Protein AF-A0A1M5ZTC0-F1 (afdb_monomer_lite)

Organism: NCBI:txid1121420

Sequence (84 aa):
MAVSEEETERIKARYTGSELAQSYNWSYEYIAENMIVVSAQYTVDYDNTKVPYQEGALSQDFILIREYTGSGSSWLIWDGASPK

Radius of gyration: 15.32 Å; chains: 1; bounding box: 36×29×37 Å

Secondary structure (DSSP, 8-state):
-EE-HHHHHHHHHHHTT-HHHHHTT--HHHHHHHEEEEEEEEEE---TTT-----EEEEEEEEEEEEEETTEEEEEEEEEPPP-

Foldseek 3Di:
DAWDPVVLVVVLVVLAPDPVCVVVPHHNVQSVPFKTKDKDWDFDDDPCVVPVDDGGIKIKIFIWGWDQDPVGIDIDGPDIDDID

Structure (mmCIF, N/CA/C/O backbone):
data_AF-A0A1M5ZTC0-F1
#
_entry.id   AF-A0A1M5ZTC0-F1
#
loop_
_atom_site.group_PDB
_atom_site.id
_atom_site.type_symbol
_atom_site.label_atom_id
_atom_site.label_alt_id
_atom_site.label_comp_id
_atom_site.label_asym_id
_atom_site.label_entity_id
_atom_site.label_seq_id
_atom_site.pdbx_PDB_ins_code
_atom_site.Cartn_x
_atom_site.Cartn_y
_atom_site.Cartn_z
_atom_site.occupancy
_atom_site.B_iso_or_equiv
_atom_site.auth_seq_id
_atom_site.auth_comp_id
_atom_site.auth_asym_id
_atom_site.auth_atom_id
_atom_site.pdbx_PDB_model_num
ATOM 1 N N . MET A 1 1 ? -0.777 12.589 -10.091 1.00 82.81 1 MET A N 1
ATOM 2 C CA . MET A 1 1 ? -1.153 11.658 -9.006 1.00 82.81 1 MET A CA 1
ATOM 3 C C . MET A 1 1 ? -2.569 11.991 -8.585 1.00 82.81 1 MET A C 1
ATOM 5 O O . MET A 1 1 ? -2.890 13.174 -8.542 1.00 82.81 1 MET A O 1
ATOM 9 N N . ALA A 1 2 ? -3.398 10.991 -8.317 1.00 93.38 2 ALA A N 1
ATOM 10 C CA . ALA A 1 2 ? -4.775 11.181 -7.868 1.00 93.38 2 ALA A CA 1
ATOM 11 C C . ALA A 1 2 ? -5.138 10.112 -6.834 1.00 93.38 2 ALA A C 1
ATOM 13 O O . ALA A 1 2 ? -4.627 8.996 -6.902 1.00 93.38 2 ALA A O 1
ATOM 14 N N . VAL A 1 3 ? -6.001 10.456 -5.878 1.00 95.31 3 VAL A N 1
ATOM 15 C CA . VAL A 1 3 ? -6.591 9.461 -4.974 1.00 95.31 3 VAL A CA 1
ATOM 16 C C . VAL A 1 3 ? -7.572 8.615 -5.783 1.00 95.31 3 VAL A C 1
ATOM 18 O O . VAL A 1 3 ? -8.400 9.169 -6.505 1.00 95.31 3 VAL A O 1
ATOM 21 N N . SER A 1 4 ? -7.468 7.292 -5.678 1.00 96.00 4 SER A N 1
ATOM 22 C CA . SER A 1 4 ? -8.398 6.353 -6.307 1.00 96.00 4 SER A CA 1
ATOM 23 C C . SER A 1 4 ? -9.399 5.867 -5.266 1.00 96.00 4 SER A C 1
ATOM 25 O O . SER A 1 4 ? -9.044 5.107 -4.365 1.00 96.00 4 SER A O 1
ATOM 27 N N . GLU A 1 5 ? -10.644 6.336 -5.353 1.00 96.19 5 GLU A N 1
ATOM 28 C CA . GLU A 1 5 ? -11.704 5.985 -4.397 1.00 96.19 5 GLU A CA 1
ATOM 29 C C . GLU A 1 5 ? -12.066 4.497 -4.475 1.00 96.19 5 GLU A C 1
ATOM 31 O O . GLU A 1 5 ? -12.106 3.828 -3.446 1.00 96.19 5 GLU A O 1
ATOM 36 N N . GLU A 1 6 ? -12.221 3.958 -5.687 1.00 96.31 6 GLU A N 1
ATOM 37 C CA . GLU A 1 6 ? -12.521 2.538 -5.918 1.00 96.31 6 GLU A CA 1
ATOM 38 C C . GLU A 1 6 ? -11.446 1.628 -5.306 1.00 96.31 6 GLU A C 1
ATOM 40 O O . GLU A 1 6 ? -11.738 0.703 -4.543 1.00 96.31 6 GLU A O 1
ATOM 45 N N . GLU A 1 7 ? -10.177 1.923 -5.592 1.00 95.94 7 GLU A N 1
ATOM 46 C CA . GLU A 1 7 ? -9.058 1.160 -5.042 1.00 95.94 7 GLU A CA 1
ATOM 47 C C . GLU A 1 7 ? -8.944 1.339 -3.530 1.00 95.94 7 GLU A C 1
ATOM 49 O O . GLU A 1 7 ? -8.628 0.387 -2.814 1.00 95.94 7 GLU A O 1
ATOM 54 N N . THR A 1 8 ? -9.255 2.534 -3.026 1.00 97.38 8 THR A N 1
ATOM 55 C CA . THR A 1 8 ? -9.304 2.804 -1.589 1.00 97.38 8 THR A CA 1
ATOM 56 C C . THR A 1 8 ? -10.334 1.916 -0.901 1.00 97.38 8 THR A C 1
ATOM 58 O O . THR A 1 8 ? -10.000 1.284 0.101 1.00 97.38 8 THR A O 1
ATOM 61 N N . GLU A 1 9 ? -11.558 1.813 -1.420 1.00 97.62 9 GLU A N 1
ATOM 62 C CA . GLU A 1 9 ? -12.583 0.942 -0.833 1.00 97.62 9 GLU A CA 1
ATOM 63 C C . GLU A 1 9 ? -12.179 -0.532 -0.890 1.00 97.62 9 GLU A C 1
ATOM 65 O O . GLU A 1 9 ? -12.274 -1.243 0.117 1.00 97.62 9 GLU A O 1
ATOM 70 N N . ARG A 1 10 ? -11.643 -0.985 -2.029 1.00 96.56 10 ARG A N 1
ATOM 71 C CA . ARG A 1 10 ? -11.175 -2.367 -2.191 1.00 96.56 10 ARG A CA 1
ATOM 72 C C . ARG A 1 10 ? -10.071 -2.718 -1.195 1.00 96.56 10 ARG A C 1
ATOM 74 O O . ARG A 1 10 ? -10.098 -3.790 -0.586 1.00 96.56 10 ARG A O 1
ATOM 81 N N . ILE A 1 11 ? -9.097 -1.828 -1.021 1.00 96.38 11 ILE A N 1
ATOM 82 C CA . ILE A 1 11 ? -7.990 -2.027 -0.085 1.00 96.38 11 ILE A CA 1
ATOM 83 C C . ILE A 1 11 ? -8.478 -1.967 1.362 1.00 96.38 11 ILE A C 1
ATOM 85 O O . ILE A 1 11 ? -8.123 -2.851 2.144 1.00 96.38 11 ILE A O 1
ATOM 89 N N . LYS A 1 12 ? -9.353 -1.022 1.720 1.00 96.94 12 LYS A N 1
ATOM 90 C CA . LYS A 1 12 ? -9.960 -0.983 3.059 1.00 96.94 12 LYS A CA 1
ATOM 91 C C . LYS A 1 12 ? -10.675 -2.287 3.381 1.00 96.94 12 LYS A C 1
ATOM 93 O O . LYS A 1 12 ? -10.430 -2.850 4.444 1.00 96.94 12 LYS A O 1
ATOM 98 N N . ALA A 1 13 ? -11.486 -2.813 2.464 1.00 96.81 13 ALA A N 1
ATOM 99 C CA . ALA A 1 13 ? -12.167 -4.094 2.648 1.00 96.81 13 ALA A CA 1
ATOM 100 C C . ALA A 1 13 ? -11.183 -5.261 2.840 1.00 96.81 13 ALA A C 1
ATOM 102 O O . ALA A 1 13 ? -11.418 -6.129 3.675 1.00 96.81 13 ALA A O 1
ATOM 103 N N . ARG A 1 14 ? -10.053 -5.259 2.119 1.00 95.25 14 ARG A N 1
ATOM 104 C CA . ARG A 1 14 ? -9.004 -6.282 2.258 1.00 95.25 14 ARG A CA 1
ATOM 105 C C . ARG A 1 14 ? -8.296 -6.236 3.615 1.00 95.25 14 ARG A C 1
ATOM 107 O O . ARG A 1 14 ? -7.961 -7.288 4.152 1.00 95.25 14 ARG A O 1
ATOM 114 N N . TYR A 1 15 ? -8.020 -5.044 4.141 1.00 94.62 15 TYR A N 1
ATOM 115 C CA . TYR A 1 15 ? -7.311 -4.885 5.415 1.00 94.62 15 TYR A CA 1
ATOM 116 C C . TYR A 1 15 ? -8.237 -5.016 6.628 1.00 94.62 15 TYR A C 1
ATOM 118 O O . TYR A 1 15 ? -7.801 -5.498 7.676 1.00 94.62 15 TYR A O 1
ATOM 126 N N . THR A 1 16 ? -9.504 -4.628 6.495 1.00 95.38 16 THR A N 1
ATOM 127 C CA . THR A 1 16 ? -10.520 -4.685 7.557 1.00 95.38 16 THR A CA 1
ATOM 128 C C . THR A 1 16 ? -10.647 -6.112 8.093 1.00 95.38 16 THR A C 1
ATOM 130 O O . THR A 1 16 ? -11.059 -7.023 7.383 1.00 95.38 16 THR A O 1
ATOM 133 N N . GLY A 1 17 ? -10.277 -6.313 9.361 1.00 92.44 17 GLY A N 1
ATOM 134 C CA . GLY A 1 17 ? -10.376 -7.610 10.045 1.00 92.44 17 GLY A CA 1
ATOM 135 C C . GLY A 1 17 ? -9.284 -8.616 9.677 1.00 92.44 17 GLY A C 1
ATOM 136 O O . GLY A 1 17 ? -9.302 -9.735 10.184 1.00 92.44 17 GLY A O 1
ATOM 137 N N . SER A 1 18 ? -8.324 -8.228 8.835 1.00 95.25 18 SER A N 1
ATOM 138 C CA . SER A 1 18 ? -7.190 -9.079 8.468 1.00 95.25 18 SER A CA 1
ATOM 139 C C . SER A 1 18 ? -6.238 -9.314 9.645 1.00 95.25 18 SER A C 1
ATOM 141 O O . SER A 1 18 ? -6.078 -8.457 10.516 1.00 95.25 18 SER A O 1
ATOM 143 N N . GLU A 1 19 ? -5.540 -10.453 9.637 1.00 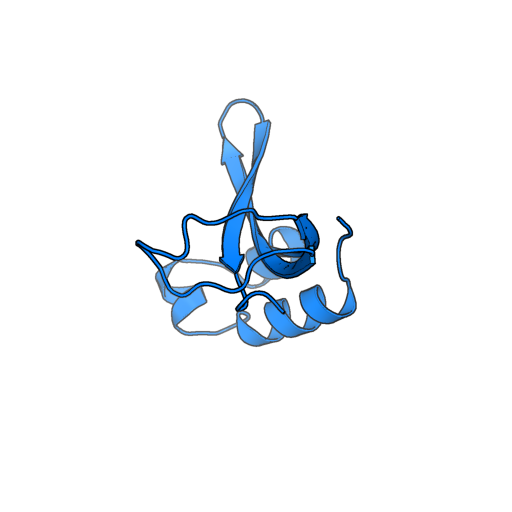96.06 19 GLU A N 1
ATOM 144 C CA . GLU A 1 19 ? -4.475 -10.751 10.611 1.00 96.06 19 GLU A CA 1
ATOM 145 C C . GLU A 1 19 ? -3.373 -9.684 10.588 1.00 96.06 19 GLU A C 1
ATOM 147 O O . GLU A 1 19 ? -2.829 -9.314 11.628 1.00 96.06 19 GLU A O 1
ATOM 152 N N . LEU A 1 20 ? -3.085 -9.135 9.403 1.00 93.50 20 LEU A N 1
ATOM 153 C CA . LEU A 1 20 ? -2.102 -8.074 9.239 1.00 93.50 20 LEU A CA 1
ATOM 154 C C . LEU A 1 20 ? -2.543 -6.809 9.983 1.00 93.50 20 LEU A C 1
ATOM 156 O O . LEU A 1 20 ? -1.792 -6.310 10.815 1.00 93.50 20 LEU A O 1
ATOM 160 N N . ALA A 1 21 ? -3.777 -6.340 9.781 1.00 94.25 21 ALA A N 1
ATOM 161 C CA . ALA A 1 21 ? -4.316 -5.204 10.531 1.00 94.25 21 ALA A CA 1
ATOM 162 C C . ALA A 1 21 ? -4.274 -5.435 12.050 1.00 94.25 21 ALA A C 1
ATOM 164 O O . ALA A 1 21 ? -3.890 -4.538 12.797 1.00 94.25 21 ALA A O 1
ATOM 165 N N . GLN A 1 22 ? -4.592 -6.649 12.506 1.00 95.06 22 GLN A N 1
ATOM 166 C CA . GLN A 1 22 ? -4.517 -7.006 13.925 1.00 95.06 22 GLN A CA 1
ATOM 167 C C . GLN A 1 22 ? -3.080 -6.947 14.461 1.00 95.06 22 GLN A C 1
ATOM 169 O O . GLN A 1 22 ? -2.860 -6.408 15.543 1.00 95.06 22 GLN A O 1
ATOM 174 N N . SER A 1 23 ? -2.091 -7.423 13.695 1.00 96.31 23 SER A N 1
ATOM 175 C CA . SER A 1 23 ? -0.672 -7.369 14.083 1.00 96.31 23 SER A CA 1
ATOM 176 C C . SER A 1 23 ? -0.134 -5.941 14.244 1.00 96.31 23 SER A C 1
ATOM 178 O O . SER A 1 23 ? 0.732 -5.706 15.084 1.00 96.31 23 SER A O 1
ATOM 180 N N . TYR A 1 24 ? -0.698 -4.982 13.502 1.00 92.69 24 TYR A N 1
ATOM 181 C CA . TYR A 1 24 ? -0.397 -3.549 13.615 1.00 92.69 24 TYR A CA 1
ATOM 182 C C . TYR A 1 24 ? -1.370 -2.791 14.528 1.00 92.69 24 TYR A C 1
ATOM 184 O O . TYR A 1 24 ? -1.290 -1.568 14.642 1.00 92.69 24 TYR A O 1
ATOM 192 N N . ASN A 1 25 ? -2.269 -3.512 15.204 1.00 95.00 25 ASN A N 1
ATOM 193 C CA . ASN A 1 25 ? -3.276 -2.965 16.106 1.00 95.00 25 ASN A CA 1
ATOM 194 C C . ASN A 1 25 ? -4.161 -1.888 15.441 1.00 95.00 25 ASN A C 1
ATOM 196 O O . ASN A 1 25 ? -4.551 -0.898 16.064 1.00 95.00 25 ASN A O 1
ATOM 200 N N . TRP A 1 26 ? -4.462 -2.076 14.155 1.00 95.19 26 TRP A N 1
ATOM 201 C CA . TRP A 1 26 ? -5.340 -1.206 13.383 1.00 95.19 26 TRP A CA 1
ATOM 202 C C . TRP A 1 26 ? -6.797 -1.587 13.611 1.00 95.19 26 TRP A C 1
ATOM 204 O O . TRP A 1 26 ? -7.228 -2.690 13.269 1.00 95.19 26 TRP A O 1
ATOM 214 N N . SER A 1 27 ? -7.563 -0.653 14.173 1.00 95.56 27 SER A N 1
ATOM 215 C CA . SER A 1 27 ? -9.008 -0.813 14.301 1.00 95.56 27 SER A CA 1
ATOM 216 C C . SER A 1 27 ? -9.710 -0.627 12.953 1.00 95.56 27 SER A C 1
ATOM 218 O O . SER A 1 27 ? -9.141 -0.099 11.991 1.00 95.56 27 SER A O 1
ATOM 220 N N . TYR A 1 28 ? -10.975 -1.038 12.890 1.00 96.31 28 TYR A N 1
ATOM 221 C CA . TYR A 1 28 ? -11.816 -0.807 11.717 1.00 96.31 28 TYR A CA 1
ATOM 222 C C . TYR A 1 28 ? -11.945 0.688 11.403 1.00 96.31 28 TYR A C 1
ATOM 224 O O . TYR A 1 28 ? -11.827 1.093 10.248 1.00 96.31 28 TYR A O 1
ATOM 232 N N . GLU A 1 29 ? -12.108 1.511 12.437 1.00 96.12 29 GLU A N 1
ATOM 233 C CA . GLU A 1 29 ? -12.191 2.969 12.343 1.00 96.12 29 GLU A CA 1
ATOM 234 C C . GLU A 1 29 ? -10.869 3.560 11.849 1.00 96.12 29 GLU A C 1
ATOM 236 O O . GLU A 1 29 ? -10.866 4.411 10.959 1.00 96.12 29 GLU A O 1
ATOM 241 N N . TYR A 1 30 ? -9.735 3.055 12.354 1.00 94.88 30 TYR A N 1
ATOM 242 C CA . TYR A 1 30 ? -8.427 3.495 11.882 1.00 94.88 30 TYR A CA 1
ATOM 243 C C . TYR A 1 30 ? -8.284 3.260 10.375 1.00 94.88 30 TYR A C 1
ATOM 245 O O . TYR A 1 30 ? -7.950 4.196 9.653 1.00 94.88 30 TYR A O 1
ATOM 253 N N . ILE A 1 31 ? -8.602 2.062 9.877 1.00 96.06 31 ILE A N 1
ATOM 254 C CA . ILE A 1 31 ? -8.537 1.744 8.439 1.00 96.06 31 ILE A CA 1
ATOM 255 C C . ILE A 1 31 ? -9.509 2.618 7.633 1.00 96.06 31 ILE A C 1
ATOM 257 O O . ILE A 1 31 ? -9.151 3.127 6.569 1.00 96.06 31 ILE A O 1
ATOM 261 N N . ALA A 1 32 ? -10.727 2.826 8.134 1.00 96.06 32 ALA A N 1
ATOM 262 C CA . ALA A 1 32 ? -11.744 3.618 7.450 1.00 96.06 32 ALA A CA 1
ATOM 263 C C . ALA A 1 32 ? -11.326 5.084 7.252 1.00 96.06 32 ALA A C 1
ATOM 265 O O . ALA A 1 32 ? -11.593 5.654 6.192 1.00 96.06 32 ALA A O 1
ATOM 266 N N . GLU A 1 33 ? -10.644 5.684 8.224 1.00 95.25 33 GLU A N 1
ATOM 267 C CA . GLU A 1 33 ? -10.296 7.111 8.201 1.00 95.25 33 GLU A CA 1
ATOM 268 C C . GLU A 1 33 ? -8.866 7.390 7.724 1.00 95.25 33 GLU A C 1
ATOM 270 O O . GLU A 1 33 ? -8.584 8.463 7.187 1.00 95.25 33 GLU A O 1
ATOM 275 N N . ASN A 1 34 ? -7.954 6.434 7.907 1.00 96.31 34 ASN A N 1
ATOM 276 C CA . ASN A 1 34 ? -6.514 6.667 7.798 1.00 96.31 34 ASN A CA 1
ATOM 277 C C . ASN A 1 34 ? -5.842 5.842 6.705 1.00 96.31 34 ASN A C 1
ATOM 279 O O . ASN A 1 34 ? -4.619 5.814 6.670 1.00 96.31 34 ASN A O 1
ATOM 283 N N . MET A 1 35 ? -6.599 5.204 5.809 1.00 97.19 35 MET A N 1
ATOM 284 C CA . MET A 1 35 ? -6.058 4.457 4.672 1.00 97.19 35 MET A CA 1
ATOM 285 C C . MET A 1 35 ? -6.627 4.980 3.352 1.00 97.19 35 MET A C 1
ATOM 287 O O . MET A 1 35 ? -7.844 5.109 3.209 1.00 97.19 35 MET A O 1
ATOM 291 N N . ILE A 1 36 ? -5.760 5.270 2.382 1.00 97.75 36 ILE A N 1
ATOM 292 C CA . ILE A 1 36 ? -6.145 5.677 1.020 1.00 97.75 36 ILE A CA 1
ATOM 293 C C . ILE A 1 36 ? -5.242 5.020 -0.020 1.00 97.75 36 ILE A C 1
ATOM 295 O O . ILE A 1 36 ? -4.125 4.614 0.293 1.00 97.75 36 ILE A O 1
ATOM 299 N N . VAL A 1 37 ? -5.701 4.959 -1.266 1.00 97.94 37 VAL A N 1
ATOM 300 C CA . VAL A 1 37 ? -4.879 4.574 -2.416 1.00 97.94 37 VAL A CA 1
ATOM 301 C C . VAL A 1 37 ? -4.647 5.780 -3.313 1.00 97.94 37 VAL A C 1
ATOM 303 O O . VAL A 1 37 ? -5.583 6.504 -3.656 1.00 97.94 37 VAL A O 1
ATOM 306 N N . VAL A 1 38 ? -3.396 5.991 -3.712 1.00 97.50 38 VAL A N 1
ATOM 307 C CA . VAL A 1 38 ? -2.997 7.026 -4.668 1.00 97.50 38 VAL A CA 1
ATOM 308 C C . VAL A 1 38 ? -2.416 6.375 -5.912 1.00 97.50 38 VAL A C 1
ATOM 310 O O . VAL A 1 38 ? -1.416 5.665 -5.832 1.00 97.50 38 VAL A O 1
ATOM 313 N N . SER A 1 39 ? -2.999 6.685 -7.066 1.00 96.50 39 SER A N 1
ATOM 314 C CA . SER A 1 39 ? -2.463 6.317 -8.374 1.00 96.50 39 SER A CA 1
ATOM 315 C C . SER A 1 39 ? -1.486 7.392 -8.843 1.00 96.50 39 SER A C 1
ATOM 317 O O . SER A 1 39 ? -1.827 8.576 -8.995 1.00 96.50 39 SER A O 1
ATOM 319 N N . ALA A 1 40 ? -0.244 6.988 -9.062 1.00 95.25 40 ALA A N 1
ATOM 320 C CA . ALA A 1 40 ? 0.831 7.840 -9.533 1.00 95.25 40 ALA A CA 1
ATOM 321 C C . ALA A 1 40 ? 1.200 7.500 -10.972 1.00 95.25 40 ALA A C 1
ATOM 323 O O . ALA A 1 40 ? 1.217 6.336 -11.348 1.00 95.25 40 ALA A O 1
ATOM 324 N N . GLN A 1 41 ? 1.532 8.532 -11.746 1.00 94.81 41 GLN A N 1
ATOM 325 C CA . GLN A 1 41 ? 2.175 8.396 -13.047 1.00 94.81 41 GLN A CA 1
ATOM 326 C C . GLN A 1 41 ? 3.495 9.148 -12.977 1.00 94.81 41 GLN A C 1
ATOM 328 O O . GLN A 1 41 ? 3.513 10.301 -12.530 1.00 94.81 41 GLN A O 1
ATOM 333 N N . TYR A 1 42 ? 4.583 8.494 -13.357 1.00 93.56 42 TYR A N 1
ATOM 334 C CA . TYR A 1 42 ? 5.929 9.050 -13.291 1.00 93.56 42 TYR A CA 1
ATOM 335 C C . TYR A 1 42 ? 6.813 8.409 -14.359 1.00 93.56 42 TYR A C 1
ATOM 337 O O . TYR A 1 42 ? 6.531 7.314 -14.836 1.0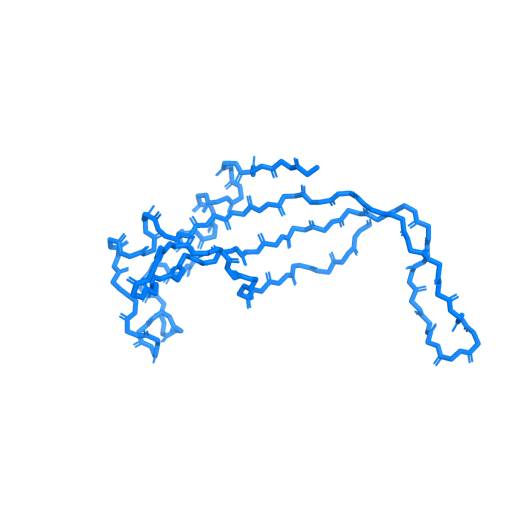0 93.56 42 TYR A O 1
ATOM 345 N N . THR A 1 43 ? 7.881 9.102 -14.743 1.00 94.06 43 THR A N 1
ATOM 346 C CA . THR A 1 43 ? 8.872 8.575 -15.683 1.00 94.06 43 THR A CA 1
ATOM 347 C C . THR A 1 43 ? 10.118 8.170 -14.914 1.00 94.06 43 THR A C 1
ATOM 349 O O . THR A 1 43 ? 10.597 8.956 -14.094 1.00 94.06 43 THR A O 1
ATOM 352 N N . VAL A 1 44 ? 10.656 6.981 -15.186 1.00 92.62 44 VAL A N 1
ATOM 353 C CA . VAL A 1 44 ? 11.949 6.551 -14.637 1.00 92.62 44 VAL A CA 1
ATOM 354 C C . VAL A 1 44 ? 12.929 6.242 -15.750 1.00 92.62 44 VAL A C 1
ATOM 356 O O . VAL A 1 44 ? 12.570 5.637 -16.756 1.00 92.62 44 VAL A O 1
ATOM 359 N N . ASP A 1 45 ? 14.171 6.650 -15.531 1.00 93.56 45 ASP A N 1
ATOM 360 C CA . ASP A 1 45 ? 15.327 6.287 -16.336 1.00 93.56 45 ASP A CA 1
ATOM 361 C C . ASP A 1 45 ? 16.255 5.442 -15.452 1.00 93.56 45 ASP A C 1
ATOM 363 O O . ASP A 1 45 ? 16.816 5.940 -14.469 1.00 93.56 45 ASP A O 1
ATOM 367 N N . TYR A 1 46 ? 16.315 4.137 -15.724 1.00 88.88 46 TYR A N 1
ATOM 368 C CA . TYR A 1 46 ? 17.139 3.193 -14.974 1.00 88.88 46 TYR A CA 1
ATOM 369 C C . TYR A 1 46 ? 18.417 2.886 -15.747 1.00 88.88 46 TYR A C 1
ATOM 371 O O . TYR A 1 46 ? 18.409 2.687 -16.958 1.00 88.88 46 TYR A O 1
ATOM 379 N N . ASP A 1 47 ? 19.521 2.717 -15.020 1.00 90.38 47 ASP A N 1
ATOM 380 C CA . ASP A 1 47 ? 20.701 2.068 -15.582 1.00 90.38 47 ASP A CA 1
ATOM 381 C C . ASP A 1 47 ? 20.417 0.569 -15.762 1.00 90.38 47 ASP A C 1
ATOM 383 O O . ASP A 1 47 ? 20.693 -0.259 -14.884 1.00 90.38 47 ASP A O 1
ATOM 387 N N . ASN A 1 48 ? 19.849 0.229 -16.917 1.00 88.38 48 ASN A N 1
ATOM 388 C CA . ASN A 1 48 ? 19.425 -1.124 -17.261 1.00 88.38 48 ASN A CA 1
ATOM 389 C C . ASN A 1 48 ? 20.587 -2.111 -17.466 1.00 88.38 48 ASN A C 1
ATOM 391 O O . ASN A 1 48 ? 20.371 -3.311 -17.638 1.00 88.38 48 ASN A O 1
ATOM 395 N N . THR A 1 49 ?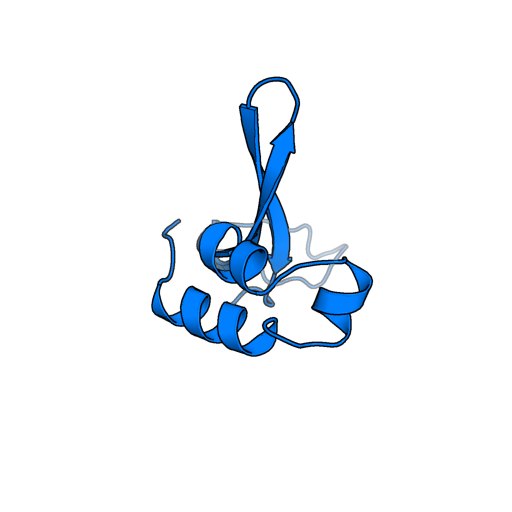 21.837 -1.641 -17.372 1.00 91.69 49 THR A N 1
ATOM 396 C CA . THR A 1 49 ? 23.003 -2.529 -17.260 1.00 91.69 49 THR A CA 1
ATOM 397 C C . THR A 1 49 ? 23.158 -3.118 -15.853 1.00 91.69 49 THR A C 1
ATOM 399 O O . THR A 1 49 ? 23.822 -4.142 -15.690 1.00 91.69 49 THR A O 1
ATOM 402 N N . LYS A 1 50 ? 22.539 -2.500 -14.835 1.00 91.75 50 LYS A N 1
ATOM 403 C CA . LYS A 1 50 ? 22.607 -2.923 -13.425 1.00 91.75 50 LYS A CA 1
ATOM 404 C C . LYS A 1 50 ? 21.341 -3.612 -12.940 1.00 91.75 50 LYS A C 1
ATOM 406 O O . LYS A 1 50 ? 21.433 -4.533 -12.132 1.00 91.75 50 LYS A O 1
ATOM 411 N N . VAL A 1 51 ? 20.173 -3.154 -13.385 1.00 85.62 51 VAL A N 1
ATOM 412 C CA . VAL A 1 51 ? 18.873 -3.688 -12.959 1.00 85.62 51 VAL A CA 1
ATOM 413 C C . VAL A 1 51 ? 17.951 -3.836 -14.165 1.00 85.62 51 VAL A C 1
ATOM 415 O O . VAL A 1 51 ? 17.841 -2.890 -14.926 1.00 85.6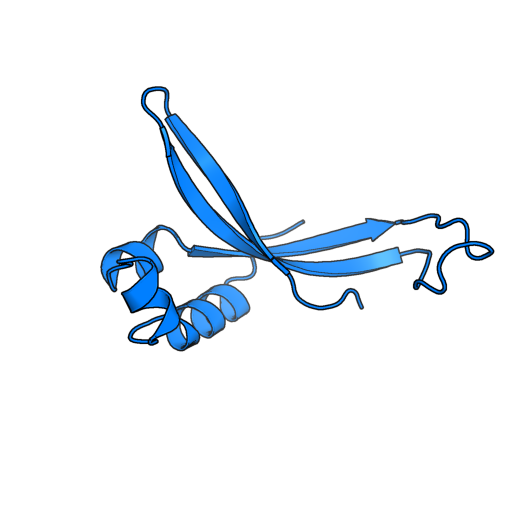2 51 VAL A O 1
ATOM 418 N N . PRO A 1 52 ? 17.281 -4.979 -14.374 1.00 87.31 52 PRO A N 1
ATOM 419 C CA . PRO A 1 52 ? 16.417 -5.178 -15.537 1.00 87.31 52 PRO A CA 1
ATOM 420 C C . PRO A 1 52 ? 14.995 -4.661 -15.259 1.00 87.31 52 PRO A C 1
ATOM 422 O O . PRO A 1 52 ? 14.041 -5.440 -15.248 1.00 87.31 52 PRO A O 1
ATOM 425 N N . TYR A 1 53 ? 14.848 -3.371 -14.951 1.00 88.25 53 TYR A N 1
ATOM 426 C CA . TYR A 1 53 ? 13.554 -2.778 -14.595 1.00 88.25 53 TYR A CA 1
ATOM 427 C C . TYR A 1 53 ? 12.911 -2.058 -15.780 1.00 88.25 53 TYR A C 1
ATOM 429 O O . TYR A 1 53 ? 13.584 -1.565 -16.679 1.00 88.25 53 TYR A O 1
ATOM 437 N N . GLN A 1 54 ? 11.579 -1.999 -15.780 1.00 84.94 54 GLN A N 1
ATOM 438 C CA . GLN A 1 54 ? 10.839 -1.253 -16.792 1.00 84.94 54 GLN A CA 1
ATOM 439 C C . GLN A 1 54 ? 11.163 0.242 -16.656 1.00 84.94 54 GLN A C 1
ATOM 441 O O . GLN A 1 54 ? 11.050 0.812 -15.572 1.00 84.94 54 GLN A O 1
ATOM 446 N N . GLU A 1 55 ? 11.588 0.858 -17.756 1.00 89.56 55 GLU A N 1
ATOM 447 C CA . GLU A 1 55 ? 11.882 2.289 -17.858 1.00 89.56 55 GLU A CA 1
ATOM 448 C C . GLU A 1 55 ? 10.771 3.030 -18.614 1.00 89.56 55 GLU A C 1
ATOM 450 O O . GLU A 1 55 ? 9.882 2.424 -19.220 1.00 89.56 55 GLU A O 1
ATOM 455 N N . GLY A 1 56 ? 10.834 4.358 -18.603 1.00 90.69 56 GLY A N 1
ATOM 456 C CA . GLY A 1 56 ? 9.866 5.215 -19.275 1.00 90.69 56 GLY A CA 1
ATOM 457 C C . GLY A 1 56 ? 8.676 5.561 -18.386 1.00 90.69 56 GLY A C 1
ATOM 458 O O . GLY A 1 56 ? 8.814 5.680 -17.170 1.00 90.69 56 GLY A O 1
ATOM 459 N N . ALA A 1 57 ? 7.523 5.814 -19.009 1.00 93.38 57 ALA A N 1
ATOM 460 C CA . ALA A 1 57 ? 6.309 6.217 -18.308 1.00 93.38 57 ALA A CA 1
ATOM 461 C C . ALA A 1 57 ? 5.668 5.014 -17.608 1.00 93.38 57 ALA A C 1
ATOM 463 O O . ALA A 1 57 ? 5.266 4.057 -18.266 1.00 93.38 57 ALA A O 1
ATOM 464 N N . LEU A 1 58 ? 5.555 5.101 -16.287 1.00 94.12 58 LEU A N 1
ATOM 465 C CA . LEU A 1 58 ? 4.997 4.073 -15.420 1.00 94.12 58 LEU A CA 1
ATOM 466 C C . LEU A 1 58 ? 3.785 4.608 -14.669 1.00 94.12 58 LEU A C 1
ATOM 468 O O . LEU A 1 58 ? 3.723 5.788 -14.308 1.00 94.12 58 LEU A O 1
ATOM 472 N N . SER A 1 59 ? 2.847 3.711 -14.387 1.00 93.81 59 SER A N 1
ATOM 473 C CA . SER A 1 59 ? 1.744 3.937 -13.458 1.00 93.81 59 SER A CA 1
ATOM 474 C C . SER A 1 59 ? 1.839 2.983 -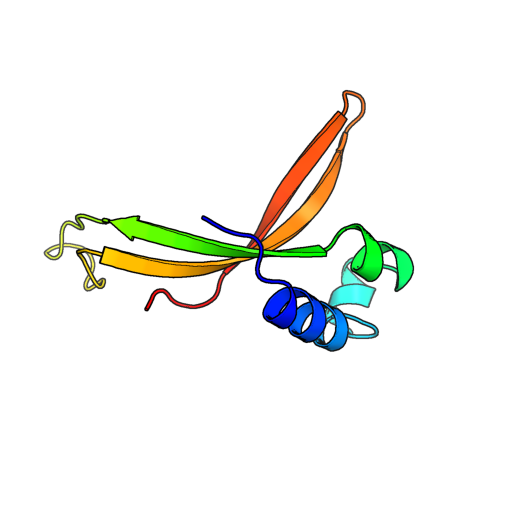12.270 1.00 93.81 59 SER A C 1
ATOM 476 O O . SER A 1 59 ? 2.006 1.781 -12.454 1.00 93.81 59 SER A O 1
ATOM 478 N N . GLN A 1 60 ? 1.695 3.485 -11.045 1.00 95.31 60 GLN A N 1
ATOM 479 C CA . GLN A 1 60 ? 1.745 2.660 -9.834 1.00 95.31 60 GLN A CA 1
ATOM 480 C C . GLN A 1 60 ? 0.711 3.122 -8.808 1.00 95.31 60 GLN A C 1
ATOM 482 O O . GLN A 1 60 ? 0.544 4.321 -8.585 1.00 95.31 60 GLN A O 1
ATOM 487 N N . ASP A 1 61 ? 0.046 2.162 -8.167 1.00 96.62 61 ASP A N 1
ATOM 488 C CA . ASP A 1 61 ? -0.876 2.414 -7.062 1.00 96.62 61 ASP A CA 1
ATOM 489 C C . ASP A 1 61 ? -0.147 2.233 -5.728 1.00 96.62 61 ASP A C 1
ATOM 491 O O . ASP A 1 61 ? 0.477 1.195 -5.488 1.00 96.62 61 ASP A O 1
ATOM 495 N N . PHE A 1 62 ? -0.243 3.234 -4.856 1.00 97.50 62 PHE A N 1
ATOM 496 C CA . PHE A 1 62 ? 0.348 3.230 -3.520 1.00 97.50 62 PHE A CA 1
ATOM 497 C C . PHE A 1 62 ? -0.735 3.252 -2.452 1.00 97.50 62 PHE A C 1
ATOM 499 O O . PHE A 1 62 ? -1.613 4.115 -2.475 1.00 97.50 62 PHE A O 1
ATOM 506 N N . ILE A 1 63 ? -0.638 2.343 -1.487 1.00 97.44 63 ILE A N 1
ATOM 507 C CA . ILE A 1 63 ? -1.454 2.356 -0.275 1.00 97.44 63 ILE A CA 1
ATOM 508 C C . ILE A 1 63 ? -0.769 3.293 0.713 1.00 97.44 63 ILE A C 1
ATOM 510 O O . ILE A 1 63 ? 0.383 3.071 1.089 1.00 97.44 63 ILE A O 1
ATOM 514 N N . LEU A 1 64 ? -1.472 4.340 1.133 1.00 97.44 64 LEU A N 1
ATOM 515 C CA . LEU A 1 64 ? -0.991 5.286 2.127 1.00 97.44 64 LEU A CA 1
ATOM 516 C C . LEU A 1 64 ? -1.733 5.103 3.445 1.00 97.44 64 LEU A C 1
ATOM 518 O O . LEU A 1 64 ? -2.957 4.951 3.452 1.00 97.44 64 LEU A O 1
ATOM 522 N N . ILE A 1 65 ? -0.994 5.194 4.548 1.00 96.44 65 ILE A N 1
ATOM 523 C CA . ILE A 1 65 ? -1.548 5.262 5.901 1.00 96.44 65 ILE A CA 1
ATOM 524 C C . ILE A 1 65 ? -1.241 6.612 6.542 1.00 96.44 65 ILE A C 1
ATOM 526 O O . ILE A 1 65 ? -0.174 7.189 6.314 1.00 96.44 65 ILE A O 1
ATOM 530 N N . ARG A 1 66 ? -2.183 7.142 7.324 1.00 94.94 66 ARG A N 1
ATOM 531 C CA . ARG A 1 66 ? -1.980 8.395 8.052 1.00 94.94 66 ARG A CA 1
ATOM 532 C C . ARG A 1 66 ? -1.259 8.128 9.366 1.00 94.94 66 ARG A C 1
ATOM 534 O O . ARG A 1 66 ? -1.715 7.349 10.204 1.00 94.94 66 ARG A O 1
ATOM 541 N N . GLU A 1 67 ? -0.152 8.828 9.544 1.00 90.62 67 GLU A N 1
ATOM 542 C CA . GLU A 1 67 ? 0.613 8.885 10.778 1.00 90.62 67 GLU A CA 1
ATOM 543 C C . GLU A 1 67 ? 0.335 10.216 11.479 1.00 90.62 67 GLU A C 1
ATOM 545 O O . GLU A 1 67 ? 0.362 11.281 10.856 1.00 90.62 67 GLU A O 1
ATOM 550 N N . TYR A 1 68 ? 0.062 10.157 12.782 1.00 87.69 68 TYR A N 1
ATOM 551 C CA . TYR A 1 68 ? -0.096 11.334 13.630 1.00 87.69 68 TYR A CA 1
ATOM 552 C C . TYR A 1 68 ? 1.172 11.524 14.457 1.00 87.69 68 TYR A C 1
ATOM 554 O O . TYR A 1 68 ? 1.559 10.651 15.232 1.00 87.69 68 TYR A O 1
ATOM 562 N N . THR A 1 69 ? 1.804 12.681 14.307 1.00 82.69 69 THR A N 1
ATOM 563 C CA . THR A 1 69 ? 2.961 13.102 15.099 1.00 82.69 69 THR A CA 1
ATOM 564 C C . THR A 1 69 ? 2.570 14.291 15.975 1.00 82.69 69 THR A C 1
ATOM 566 O O . THR A 1 69 ? 1.557 14.950 15.747 1.00 82.69 69 THR A O 1
ATOM 569 N N . GLY A 1 70 ? 3.375 14.602 16.994 1.00 74.38 70 GLY A N 1
ATOM 570 C CA . GLY A 1 70 ? 3.078 15.703 17.921 1.00 74.38 70 GLY A CA 1
ATOM 571 C C . GLY A 1 70 ? 2.929 17.088 17.267 1.00 74.38 70 GLY A C 1
ATOM 572 O O . GLY A 1 70 ? 2.396 17.994 17.898 1.00 74.38 70 GLY A O 1
ATOM 573 N N . SER A 1 71 ? 3.374 17.263 16.018 1.00 78.19 71 SER A N 1
ATOM 574 C CA . SER A 1 71 ? 3.303 18.519 15.262 1.00 78.19 71 SER A CA 1
ATOM 575 C C . SER A 1 71 ? 2.339 18.488 14.068 1.00 78.19 71 SER A C 1
ATOM 577 O O . SER A 1 71 ? 2.209 19.502 13.382 1.00 78.19 71 SER A O 1
ATOM 579 N N . GLY A 1 72 ? 1.650 17.372 13.802 1.00 85.75 72 GLY A N 1
ATOM 580 C CA . GLY A 1 72 ? 0.714 17.274 12.681 1.00 85.75 72 GLY A CA 1
ATOM 581 C C . GLY A 1 72 ? 0.441 15.844 12.229 1.00 85.75 72 GLY A C 1
ATOM 582 O O . GLY A 1 72 ? 0.680 14.882 12.950 1.00 85.75 72 GLY A O 1
ATOM 583 N N . SER A 1 73 ? -0.057 15.698 11.006 1.00 89.12 73 SER A N 1
ATOM 584 C CA . SER A 1 73 ? -0.283 14.390 10.389 1.00 89.12 73 SER A CA 1
ATOM 585 C C . SER A 1 73 ? 0.399 14.306 9.032 1.00 89.12 73 SER A C 1
ATOM 587 O O . SER A 1 73 ? 0.287 15.239 8.233 1.00 89.12 73 SER A O 1
ATOM 589 N N . SER A 1 74 ? 1.039 13.178 8.757 1.00 94.00 74 SER A N 1
ATOM 590 C CA . SER A 1 74 ? 1.696 12.851 7.490 1.00 94.00 74 SER A CA 1
ATOM 591 C C . SER A 1 74 ? 1.092 11.586 6.891 1.00 94.00 74 SER A C 1
ATOM 593 O O . SER A 1 74 ? 0.509 10.762 7.590 1.00 94.00 74 SER A O 1
ATOM 595 N N . TRP A 1 75 ? 1.215 11.435 5.575 1.00 94.69 75 TRP A N 1
ATOM 596 C CA . TRP A 1 75 ? 0.884 10.191 4.887 1.00 94.69 75 TRP A CA 1
ATOM 597 C C . TRP A 1 75 ? 2.169 9.420 4.604 1.00 94.69 75 TRP A C 1
ATOM 599 O O . TRP A 1 75 ? 3.106 9.983 4.037 1.00 94.69 75 TRP A O 1
ATOM 609 N N . LEU A 1 76 ? 2.203 8.147 4.985 1.00 95.44 76 LEU A N 1
ATOM 610 C CA . LEU A 1 76 ? 3.312 7.236 4.720 1.00 95.44 76 LEU A CA 1
ATOM 611 C C . LEU A 1 76 ? 2.902 6.212 3.667 1.00 95.44 76 LEU A C 1
ATOM 613 O O . LEU A 1 76 ? 1.764 5.745 3.681 1.00 95.44 76 LEU A O 1
ATOM 617 N N . ILE A 1 77 ? 3.833 5.837 2.788 1.00 96.38 77 ILE A N 1
ATOM 618 C CA . ILE A 1 77 ? 3.637 4.698 1.887 1.00 96.38 77 ILE A CA 1
ATOM 619 C C . ILE A 1 77 ? 3.725 3.431 2.729 1.00 96.38 77 ILE A C 1
ATOM 621 O O . ILE A 1 77 ? 4.780 3.111 3.271 1.00 96.38 77 ILE A O 1
ATOM 625 N N . TRP A 1 78 ? 2.598 2.741 2.842 1.00 95.94 78 TRP A N 1
ATOM 626 C CA . TRP A 1 78 ? 2.507 1.450 3.503 1.00 95.94 78 TRP A CA 1
ATOM 627 C C . TRP A 1 78 ? 2.952 0.323 2.573 1.00 95.94 78 TRP A C 1
ATOM 629 O O . TRP A 1 78 ? 3.753 -0.525 2.953 1.00 95.94 78 TRP A O 1
ATOM 639 N N . ASP A 1 79 ? 2.433 0.335 1.346 1.00 95.88 79 ASP A N 1
ATOM 640 C CA . ASP A 1 79 ? 2.686 -0.688 0.336 1.00 95.88 79 ASP A CA 1
ATOM 641 C C . ASP A 1 79 ? 2.444 -0.107 -1.068 1.00 95.88 79 ASP A C 1
ATOM 643 O O . ASP A 1 79 ? 1.804 0.940 -1.220 1.00 95.88 79 ASP A O 1
ATOM 647 N N . GLY A 1 80 ? 2.950 -0.772 -2.102 1.00 94.38 80 GLY A N 1
ATOM 648 C CA . GLY A 1 80 ? 2.798 -0.358 -3.493 1.00 94.38 80 GLY A CA 1
ATOM 649 C C . GLY A 1 80 ? 2.608 -1.549 -4.422 1.00 94.38 80 GLY A C 1
ATOM 650 O O . GLY A 1 80 ? 3.354 -2.524 -4.366 1.00 94.38 80 GLY A O 1
ATOM 651 N N . ALA A 1 81 ? 1.632 -1.456 -5.326 1.00 91.88 81 ALA A N 1
ATOM 652 C CA . ALA A 1 81 ? 1.473 -2.434 -6.398 1.00 91.88 81 ALA A CA 1
ATOM 653 C C . ALA A 1 81 ? 2.691 -2.409 -7.334 1.00 91.88 81 ALA A C 1
ATOM 655 O O . ALA A 1 81 ? 3.416 -1.421 -7.379 1.00 91.88 81 ALA A O 1
ATOM 656 N N . SER A 1 82 ? 2.924 -3.459 -8.120 1.00 90.25 82 SER A N 1
ATOM 657 C CA . SER A 1 82 ? 3.968 -3.401 -9.150 1.00 90.25 82 SER A CA 1
ATOM 658 C C . SER A 1 82 ? 3.663 -2.290 -10.174 1.00 90.25 82 SER A C 1
ATOM 660 O O . SER A 1 82 ? 2.497 -2.151 -10.563 1.00 90.25 82 SER A O 1
ATOM 662 N N . PRO A 1 83 ? 4.674 -1.512 -10.612 1.00 89.06 83 PRO A N 1
ATOM 663 C CA . PRO A 1 83 ? 4.509 -0.531 -11.682 1.00 89.06 83 PRO A CA 1
ATOM 664 C C . PRO A 1 83 ? 3.985 -1.184 -12.968 1.00 89.06 83 PRO A C 1
ATOM 666 O O . PRO A 1 83 ? 4.330 -2.330 -13.263 1.00 89.06 83 PRO A O 1
ATOM 669 N N . LYS A 1 84 ? 3.153 -0.451 -13.707 1.00 87.81 84 LYS A N 1
ATOM 670 C CA . LYS A 1 84 ? 2.544 -0.837 -14.986 1.00 87.81 84 LYS A CA 1
ATOM 671 C C . LYS A 1 84 ? 3.017 0.100 -16.090 1.00 87.81 84 LYS A C 1
ATOM 673 O O . LYS A 1 84 ? 3.016 1.326 -15.830 1.00 87.81 84 LYS A O 1
#

pLDDT: mean 93.27, std 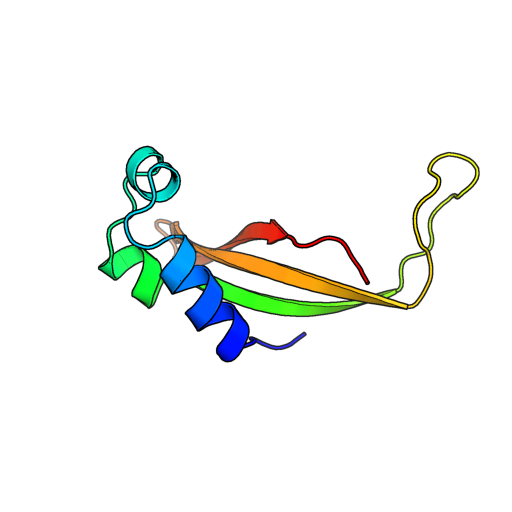4.45, range [74.38, 97.94]